Protein AF-A0A9J6ZUQ5-F1 (afdb_monomer_lite)

Organism: NCBI:txid393765

Structure (mmCIF, N/CA/C/O backbone):
data_AF-A0A9J6ZUQ5-F1
#
_entry.id   AF-A0A9J6ZUQ5-F1
#
loop_
_atom_site.group_PDB
_atom_site.id
_atom_site.type_symbol
_atom_site.label_atom_id
_atom_site.label_alt_id
_atom_site.label_comp_id
_atom_site.label_asym_id
_atom_site.label_entity_id
_atom_site.label_seq_id
_atom_site.pdbx_PDB_ins_code
_atom_site.Cartn_x
_atom_site.Cartn_y
_atom_site.Cartn_z
_atom_site.occupancy
_atom_site.B_iso_or_equiv
_atom_site.auth_seq_id
_atom_site.auth_comp_id
_atom_site.auth_asym_id
_atom_site.auth_atom_id
_atom_site.pdbx_PDB_model_num
ATOM 1 N N . MET A 1 1 ? -9.113 -0.325 29.301 1.00 57.12 1 MET A N 1
ATOM 2 C CA . MET A 1 1 ? -7.942 0.042 28.476 1.00 57.12 1 MET A CA 1
ATOM 3 C C . MET A 1 1 ? -8.394 1.149 27.543 1.00 57.12 1 MET A C 1
ATOM 5 O O . MET A 1 1 ? -9.469 1.008 26.981 1.00 57.12 1 MET A O 1
ATOM 9 N N . ASP A 1 2 ? -7.656 2.253 27.446 1.00 79.06 2 ASP A N 1
ATOM 10 C CA . ASP A 1 2 ? -8.056 3.406 26.628 1.00 79.06 2 ASP A CA 1
ATOM 11 C C . ASP A 1 2 ? -8.068 3.012 25.135 1.00 79.06 2 ASP A C 1
ATOM 13 O O . ASP A 1 2 ? -7.076 2.504 24.603 1.00 79.06 2 ASP A O 1
ATOM 17 N N . TYR A 1 3 ? -9.200 3.202 24.454 1.00 72.94 3 TYR A N 1
ATOM 18 C CA . TYR A 1 3 ? -9.407 2.819 23.051 1.00 72.94 3 TYR A CA 1
ATOM 19 C C . TYR A 1 3 ? -8.401 3.480 22.117 1.00 72.94 3 TYR A C 1
ATOM 21 O O . TYR A 1 3 ? -7.955 2.876 21.136 1.00 72.94 3 TYR A O 1
ATOM 29 N N . ARG A 1 4 ? -7.963 4.693 22.457 1.00 77.94 4 ARG A N 1
ATOM 30 C CA . ARG A 1 4 ? -6.915 5.393 21.721 1.00 77.94 4 ARG A CA 1
ATOM 31 C C . ARG A 1 4 ? -5.584 4.645 21.810 1.00 77.94 4 ARG A C 1
ATOM 33 O O . ARG A 1 4 ? -4.860 4.577 20.818 1.00 77.94 4 ARG A O 1
ATOM 40 N N . GLN A 1 5 ? -5.273 4.041 22.958 1.00 79.69 5 GLN A N 1
ATOM 41 C CA . GLN A 1 5 ? -4.059 3.239 23.138 1.00 79.69 5 GLN A CA 1
ATOM 42 C C . GLN A 1 5 ? -4.114 1.949 22.317 1.00 79.69 5 GLN A C 1
ATOM 44 O O . GLN A 1 5 ? -3.142 1.639 21.628 1.00 79.69 5 GLN A O 1
ATOM 49 N N . LEU A 1 6 ? -5.251 1.242 22.321 1.00 79.69 6 LEU A N 1
ATOM 50 C CA . LEU A 1 6 ? -5.433 0.039 21.500 1.00 79.69 6 LEU A CA 1
ATOM 51 C C . LEU A 1 6 ? -5.323 0.357 20.003 1.00 79.69 6 LEU A C 1
ATOM 53 O O . LEU A 1 6 ? -4.631 -0.334 19.265 1.00 79.69 6 LEU A O 1
ATOM 57 N N . SER A 1 7 ? -5.952 1.440 19.558 1.00 80.75 7 SER A N 1
ATOM 58 C CA . SER A 1 7 ? -5.926 1.869 18.155 1.00 80.75 7 SER A CA 1
ATOM 59 C C . SER A 1 7 ? -4.520 2.242 17.703 1.00 80.75 7 SER A C 1
ATOM 61 O O . SER A 1 7 ? -4.062 1.811 16.646 1.00 80.75 7 SER A O 1
ATOM 63 N N . ASN A 1 8 ? -3.795 2.980 18.547 1.00 85.00 8 ASN A N 1
ATOM 64 C CA . ASN A 1 8 ? -2.396 3.298 18.301 1.00 85.00 8 ASN A CA 1
ATOM 65 C C . ASN A 1 8 ? -1.536 2.032 18.217 1.00 85.00 8 ASN A C 1
ATOM 67 O O . ASN A 1 8 ? -0.645 1.964 17.373 1.00 85.00 8 ASN A O 1
ATOM 71 N N . LEU A 1 9 ? -1.801 1.035 19.068 1.00 82.06 9 LEU A N 1
ATOM 72 C CA . LEU A 1 9 ? -1.110 -0.251 19.027 1.00 82.06 9 LEU A CA 1
ATOM 73 C C . LEU A 1 9 ? -1.390 -0.988 17.712 1.00 82.06 9 LEU A C 1
ATOM 75 O O . LEU A 1 9 ? -0.452 -1.442 17.067 1.00 82.06 9 LEU A O 1
ATOM 79 N N . LEU A 1 10 ? -2.650 -1.059 17.278 1.00 84.94 10 LEU A N 1
ATOM 80 C CA . LEU A 1 10 ? -3.020 -1.727 16.029 1.00 84.94 10 LEU A CA 1
ATOM 81 C C . LEU A 1 10 ? -2.378 -1.058 14.806 1.00 84.94 10 LEU A C 1
ATOM 83 O O . LEU A 1 10 ? -1.842 -1.748 13.940 1.00 84.94 10 LEU A O 1
ATOM 87 N N . ILE A 1 11 ? -2.365 0.277 14.748 1.00 86.62 11 ILE A N 1
ATOM 88 C CA . ILE A 1 11 ? -1.716 1.023 13.657 1.00 86.62 11 ILE A CA 1
ATOM 89 C C . ILE A 1 11 ? -0.208 0.760 13.644 1.00 86.62 11 ILE A C 1
ATOM 91 O O . ILE A 1 11 ? 0.363 0.517 12.582 1.00 86.62 11 ILE A O 1
ATOM 95 N N . LYS A 1 12 ? 0.427 0.740 14.820 1.00 85.12 12 LYS A N 1
ATOM 96 C CA . LYS A 1 12 ? 1.842 0.388 14.969 1.00 85.12 12 LYS A CA 1
ATOM 97 C C . LYS A 1 12 ? 2.133 -1.018 14.449 1.00 85.12 12 LYS A C 1
ATOM 99 O O . LYS A 1 12 ? 2.995 -1.185 13.590 1.00 85.12 12 LYS A O 1
ATOM 104 N N . VAL A 1 13 ? 1.393 -2.019 14.924 1.00 86.56 13 VAL A N 1
ATOM 105 C CA . VAL A 1 13 ? 1.557 -3.414 14.484 1.00 86.56 13 VAL A CA 1
ATOM 106 C C . VAL A 1 13 ? 1.387 -3.525 12.969 1.00 86.56 13 VAL A C 1
ATOM 108 O O . VAL A 1 13 ? 2.198 -4.164 12.309 1.00 86.56 13 VAL A O 1
ATOM 111 N N . SER A 1 14 ? 0.406 -2.827 12.401 1.00 85.31 14 SER A N 1
ATOM 112 C CA . SER A 1 14 ? 0.173 -2.806 10.951 1.00 85.31 14 SER A CA 1
ATOM 113 C C . SER A 1 14 ? 1.337 -2.187 10.180 1.00 85.31 14 SER A C 1
ATOM 115 O O . SER A 1 14 ? 1.746 -2.724 9.157 1.00 85.31 14 SER A O 1
ATOM 117 N N . GLY A 1 15 ? 1.916 -1.099 10.697 1.00 88.12 15 GLY A N 1
ATOM 118 C CA . GLY A 1 15 ? 3.122 -0.495 10.135 1.00 88.12 15 GLY A CA 1
ATOM 119 C C . GLY A 1 15 ? 4.305 -1.467 10.105 1.00 88.12 15 GLY A C 1
ATOM 120 O O . GLY A 1 15 ? 4.966 -1.580 9.076 1.00 88.12 15 GLY A O 1
ATOM 121 N N . ILE A 1 16 ? 4.527 -2.229 11.186 1.00 89.38 16 ILE A N 1
ATOM 122 C CA . ILE A 1 16 ? 5.550 -3.293 11.211 1.00 89.38 16 ILE A CA 1
ATOM 123 C C . ILE A 1 16 ? 5.248 -4.358 10.163 1.00 89.38 16 ILE A C 1
ATOM 125 O O . ILE A 1 16 ? 6.143 -4.740 9.416 1.00 89.38 16 ILE A O 1
ATOM 129 N N . VAL A 1 17 ? 4.007 -4.840 10.107 1.00 88.38 17 VAL A N 1
ATOM 130 C CA . VAL A 1 17 ? 3.602 -5.884 9.161 1.00 88.38 17 VAL A CA 1
ATOM 131 C C . VAL A 1 17 ? 3.886 -5.441 7.724 1.00 88.38 17 VAL A C 1
ATOM 133 O O . VAL A 1 17 ? 4.505 -6.195 6.981 1.00 88.38 17 VAL A O 1
ATOM 136 N N . ILE A 1 18 ? 3.543 -4.202 7.357 1.00 86.94 18 ILE A N 1
ATOM 137 C CA . ILE A 1 18 ? 3.852 -3.629 6.035 1.00 86.94 18 ILE A CA 1
ATOM 138 C C . ILE A 1 18 ? 5.361 -3.634 5.759 1.00 86.94 18 ILE A C 1
ATOM 140 O O . ILE A 1 18 ? 5.779 -4.041 4.678 1.00 86.94 18 ILE A O 1
ATOM 144 N N . VAL A 1 19 ? 6.190 -3.232 6.730 1.00 89.81 19 VAL A N 1
ATOM 145 C CA . VAL A 1 19 ? 7.656 -3.260 6.577 1.00 89.81 19 VAL A CA 1
ATOM 146 C C . VAL A 1 19 ? 8.159 -4.688 6.366 1.00 89.81 19 VAL A C 1
ATOM 148 O O . VAL A 1 19 ? 8.978 -4.915 5.479 1.00 89.81 19 VAL A O 1
ATOM 151 N N . VAL A 1 20 ? 7.660 -5.657 7.138 1.00 89.88 20 VAL A N 1
ATOM 152 C CA . VAL A 1 20 ? 8.037 -7.070 6.988 1.00 89.88 20 VAL A CA 1
ATOM 153 C C . VAL A 1 20 ? 7.666 -7.576 5.596 1.00 89.88 20 VAL A C 1
ATOM 155 O O . VAL A 1 20 ? 8.520 -8.152 4.931 1.00 89.88 20 VAL A O 1
ATOM 158 N N . PHE A 1 21 ? 6.445 -7.306 5.126 1.00 86.44 21 PHE A N 1
ATOM 159 C CA . PHE A 1 21 ? 6.005 -7.690 3.781 1.00 86.44 21 PHE A CA 1
ATOM 160 C C . PHE A 1 21 ? 6.847 -7.049 2.675 1.00 86.44 21 PHE A C 1
ATOM 162 O O . PHE A 1 21 ? 7.201 -7.713 1.705 1.00 86.44 21 PHE A O 1
ATOM 169 N N . ALA A 1 22 ? 7.214 -5.777 2.825 1.00 87.69 22 ALA A N 1
ATOM 170 C CA . ALA A 1 22 ? 8.092 -5.112 1.872 1.00 87.69 22 ALA A CA 1
ATOM 171 C C . ALA A 1 22 ? 9.464 -5.798 1.804 1.00 87.69 22 ALA A C 1
ATOM 173 O O . ALA A 1 22 ? 9.970 -6.086 0.723 1.00 87.69 22 ALA A O 1
ATOM 174 N N . VAL A 1 23 ? 10.051 -6.117 2.961 1.00 88.19 23 VAL A N 1
ATOM 175 C CA . VAL A 1 23 ? 11.351 -6.795 3.038 1.00 88.19 23 VAL A CA 1
ATOM 176 C C . VAL A 1 23 ? 11.282 -8.207 2.451 1.00 88.19 23 VAL A C 1
ATOM 178 O O . VAL A 1 23 ? 12.195 -8.613 1.734 1.00 88.19 23 VAL A O 1
ATOM 181 N N . THR A 1 24 ? 10.204 -8.955 2.694 1.00 86.44 24 THR A N 1
ATOM 182 C CA . THR A 1 24 ? 10.045 -10.302 2.125 1.00 86.44 24 THR A CA 1
ATOM 183 C C . THR A 1 24 ? 9.760 -10.294 0.624 1.00 86.44 24 THR A C 1
ATOM 185 O O . THR A 1 24 ? 10.017 -11.305 -0.025 1.00 86.44 24 THR A O 1
ATOM 188 N N . ALA A 1 25 ? 9.301 -9.177 0.048 1.00 84.06 25 ALA A N 1
ATOM 189 C CA . ALA A 1 25 ? 9.116 -9.018 -1.397 1.00 84.06 25 ALA A CA 1
ATOM 190 C C . ALA A 1 25 ? 10.435 -8.783 -2.167 1.00 84.06 25 ALA A C 1
ATOM 192 O O . ALA A 1 25 ? 10.481 -8.999 -3.382 1.00 84.06 25 ALA A O 1
ATOM 193 N N . ILE A 1 26 ? 11.530 -8.407 -1.482 1.00 87.38 26 ILE A N 1
ATOM 194 C CA . ILE A 1 26 ? 12.848 -8.136 -2.098 1.00 87.38 26 ILE A CA 1
ATOM 195 C C . ILE A 1 26 ? 13.298 -9.252 -3.055 1.00 87.38 26 ILE A C 1
ATOM 197 O O . ILE A 1 26 ? 13.640 -8.935 -4.198 1.00 87.38 26 ILE A O 1
ATOM 201 N N . PRO A 1 27 ? 13.310 -10.543 -2.662 1.00 87.44 27 PRO A N 1
ATOM 202 C CA . PRO A 1 27 ? 13.831 -11.600 -3.523 1.00 87.44 27 PRO A CA 1
ATOM 203 C C . PRO A 1 27 ? 13.030 -11.747 -4.820 1.00 87.44 27 PRO A C 1
ATOM 205 O O . PRO A 1 27 ? 13.619 -11.993 -5.870 1.00 87.44 27 PRO A O 1
ATOM 208 N N . GLY A 1 28 ? 11.708 -11.543 -4.771 1.00 82.56 28 GLY A N 1
ATOM 209 C CA . GLY A 1 28 ? 10.840 -11.594 -5.950 1.00 82.56 28 GLY A CA 1
ATOM 210 C C . GLY A 1 28 ? 11.157 -10.483 -6.953 1.00 82.56 28 GLY A C 1
ATOM 211 O O . GLY A 1 28 ? 11.278 -10.743 -8.154 1.00 82.56 28 GLY A O 1
ATOM 212 N N . HIS A 1 29 ? 11.384 -9.263 -6.461 1.00 82.88 29 HIS A N 1
ATOM 213 C CA . HIS A 1 29 ? 11.789 -8.135 -7.302 1.00 82.88 29 HIS A CA 1
ATOM 214 C C . HIS A 1 29 ? 13.193 -8.319 -7.890 1.00 82.88 29 HIS A C 1
ATOM 216 O O . HIS A 1 29 ? 13.388 -8.071 -9.080 1.00 82.88 29 HIS A O 1
ATOM 222 N N . ILE A 1 30 ? 14.157 -8.811 -7.100 1.00 84.94 30 ILE A N 1
ATOM 223 C CA . ILE A 1 30 ? 15.509 -9.120 -7.593 1.00 84.94 30 ILE A CA 1
ATOM 224 C C . ILE A 1 30 ? 15.447 -10.195 -8.681 1.00 84.94 30 ILE A C 1
ATOM 226 O O . ILE A 1 30 ? 16.044 -10.024 -9.742 1.00 84.94 30 ILE A O 1
ATOM 230 N N . ASN A 1 31 ? 14.706 -11.282 -8.450 1.00 81.56 31 ASN A N 1
ATOM 231 C CA . ASN A 1 31 ? 14.588 -12.368 -9.418 1.00 81.56 31 ASN A CA 1
ATOM 232 C C . ASN A 1 31 ? 13.981 -11.886 -10.743 1.00 81.56 31 ASN A C 1
ATOM 234 O O . ASN A 1 31 ? 14.498 -12.204 -11.813 1.00 81.56 31 ASN A O 1
ATOM 238 N N . SER A 1 32 ? 12.923 -11.075 -10.668 1.00 78.62 32 SER A N 1
ATOM 239 C CA . SER A 1 32 ? 12.268 -10.496 -11.846 1.00 78.62 32 SER A CA 1
ATOM 240 C C . SER A 1 32 ? 13.209 -9.577 -12.629 1.00 78.62 32 SER A C 1
ATOM 242 O O . SER A 1 32 ? 13.256 -9.645 -13.854 1.00 78.62 32 SER A O 1
ATOM 244 N N . PHE A 1 33 ? 14.005 -8.760 -11.931 1.00 82.62 33 PHE A N 1
ATOM 245 C CA . PHE A 1 33 ? 14.997 -7.886 -12.556 1.00 82.62 33 PHE A CA 1
ATOM 246 C C . PHE A 1 33 ? 16.100 -8.675 -13.279 1.00 82.62 33 PHE A C 1
ATOM 248 O O . PHE A 1 33 ? 16.430 -8.361 -14.422 1.00 82.62 33 PHE A O 1
ATOM 255 N N . LEU A 1 34 ? 16.633 -9.730 -12.647 1.00 82.62 34 LEU A N 1
ATOM 256 C CA . LEU A 1 34 ? 17.681 -10.572 -13.237 1.00 82.62 34 LEU A CA 1
ATOM 257 C C . LEU A 1 34 ? 17.213 -11.282 -14.517 1.00 82.62 34 LEU A C 1
ATOM 259 O O . LEU A 1 34 ? 17.983 -11.389 -15.468 1.00 82.62 34 LEU A O 1
ATOM 263 N N . HIS A 1 35 ? 15.953 -11.724 -14.574 1.00 79.56 35 HIS A N 1
ATOM 264 C CA . HIS A 1 35 ? 15.398 -12.399 -15.755 1.00 79.56 35 HIS A CA 1
ATOM 265 C C . HIS A 1 35 ? 15.152 -11.460 -16.944 1.00 79.56 35 HIS A C 1
ATOM 267 O O . HIS A 1 35 ? 15.140 -11.919 -18.083 1.00 79.56 35 HIS A O 1
ATOM 273 N N . GLN A 1 36 ? 14.978 -10.157 -16.709 1.00 73.00 36 GLN A N 1
ATOM 274 C CA . GLN A 1 36 ? 14.750 -9.182 -17.781 1.00 73.00 36 GLN A CA 1
ATOM 275 C C . GLN A 1 36 ? 16.043 -8.718 -18.476 1.00 73.00 36 GLN A C 1
ATOM 277 O O . GLN A 1 36 ? 15.964 -7.939 -19.423 1.00 73.00 36 GLN A O 1
ATOM 282 N N . GLY A 1 37 ? 17.228 -9.165 -18.034 1.00 69.31 37 GLY A N 1
ATOM 283 C CA . GLY A 1 37 ? 18.506 -8.818 -18.676 1.00 69.31 37 GLY A CA 1
ATOM 284 C C . GLY A 1 37 ? 18.787 -7.309 -18.721 1.00 69.31 37 GLY A C 1
ATOM 285 O O . GLY A 1 37 ? 19.361 -6.806 -19.684 1.00 69.31 37 GLY A O 1
ATOM 286 N N . GLN A 1 38 ? 18.306 -6.556 -17.726 1.00 65.69 38 GLN A N 1
ATOM 287 C CA . GLN A 1 38 ? 18.393 -5.097 -17.716 1.00 65.69 38 GLN A CA 1
ATOM 288 C C . GLN A 1 38 ? 19.701 -4.612 -17.074 1.00 65.69 38 GLN A C 1
ATOM 290 O O . GLN A 1 38 ? 19.851 -4.637 -15.859 1.00 65.69 38 GLN A O 1
ATOM 295 N N . ASP A 1 39 ? 20.616 -4.060 -17.874 1.00 72.44 39 ASP A N 1
ATOM 296 C CA . ASP A 1 39 ? 21.970 -3.707 -17.400 1.00 72.44 39 ASP A CA 1
ATOM 297 C C . ASP A 1 39 ? 22.104 -2.306 -16.770 1.00 72.44 39 ASP A C 1
ATOM 299 O O . ASP A 1 39 ? 23.199 -1.870 -16.412 1.00 72.44 39 ASP A O 1
ATOM 303 N N . THR A 1 40 ? 21.018 -1.533 -16.650 1.00 82.81 40 THR A N 1
ATOM 304 C CA . THR A 1 40 ? 21.112 -0.126 -16.217 1.00 82.81 40 THR A CA 1
ATOM 305 C C . THR A 1 40 ? 20.738 0.070 -14.749 1.00 82.81 40 THR A C 1
ATOM 307 O O . THR A 1 40 ? 19.621 -0.238 -14.334 1.00 82.81 40 THR A O 1
ATOM 310 N N . LEU A 1 41 ? 21.616 0.729 -13.984 1.00 82.69 41 LEU A N 1
ATOM 311 C CA . LEU A 1 41 ? 21.391 1.080 -12.573 1.00 82.69 41 LEU A CA 1
ATOM 312 C C . LEU A 1 41 ? 20.107 1.901 -12.347 1.00 82.69 41 LEU A C 1
ATOM 314 O O . LEU A 1 41 ? 19.413 1.714 -11.350 1.00 82.69 41 LEU A O 1
ATOM 318 N N . ALA A 1 42 ? 19.742 2.765 -13.299 1.00 82.50 42 ALA A N 1
ATOM 319 C CA . ALA A 1 42 ? 18.488 3.518 -13.247 1.00 82.50 42 ALA A CA 1
ATOM 320 C C . ALA A 1 42 ? 17.246 2.608 -13.301 1.00 82.50 42 ALA A C 1
ATOM 322 O O . ALA A 1 42 ? 16.264 2.873 -12.609 1.00 82.50 42 ALA A O 1
ATOM 323 N N . LYS A 1 43 ? 17.293 1.521 -14.086 1.00 80.06 43 LYS A N 1
ATOM 324 C CA . LYS A 1 43 ? 16.204 0.540 -14.156 1.00 80.06 43 LYS A CA 1
ATOM 325 C C . LYS A 1 43 ? 16.128 -0.259 -12.856 1.00 80.06 43 LYS A C 1
ATOM 327 O O . LYS A 1 43 ? 15.049 -0.363 -12.289 1.00 80.06 43 LYS A O 1
ATOM 332 N N . PHE A 1 44 ? 17.267 -0.700 -12.314 1.00 82.12 44 PHE A N 1
ATOM 333 C CA . PHE A 1 44 ? 17.316 -1.367 -11.006 1.00 82.12 44 PHE A CA 1
ATOM 334 C C . PHE A 1 44 ? 16.692 -0.513 -9.892 1.00 82.12 44 PHE A C 1
ATOM 336 O O . PHE A 1 44 ? 15.857 -0.987 -9.123 1.00 82.12 44 PHE A O 1
ATOM 343 N N . ALA A 1 45 ? 17.041 0.776 -9.837 1.00 85.06 45 ALA A N 1
ATOM 344 C CA . ALA A 1 45 ? 16.472 1.688 -8.853 1.00 85.06 45 ALA A CA 1
ATOM 345 C C . ALA A 1 45 ? 14.947 1.837 -9.004 1.00 85.06 45 ALA A C 1
ATOM 347 O O . ALA A 1 45 ? 14.221 1.853 -8.013 1.00 85.06 45 ALA A O 1
ATOM 348 N N . MET A 1 46 ? 14.443 1.905 -10.234 1.00 81.00 46 MET A N 1
ATOM 349 C CA . MET A 1 46 ? 13.013 2.081 -10.484 1.00 81.00 46 MET A CA 1
ATOM 350 C C . MET A 1 46 ? 12.203 0.796 -10.237 1.00 81.00 46 MET A C 1
ATOM 352 O O . MET A 1 46 ? 11.106 0.871 -9.698 1.00 81.00 46 MET A O 1
ATOM 356 N N . TRP A 1 47 ? 12.754 -0.373 -10.574 1.00 77.62 47 TRP A N 1
ATOM 357 C CA . TRP A 1 47 ? 12.076 -1.673 -10.474 1.00 77.62 47 TRP A CA 1
ATOM 358 C C . TRP A 1 47 ? 12.190 -2.359 -9.119 1.00 77.62 47 TRP A C 1
ATOM 360 O O . TRP A 1 47 ? 11.313 -3.134 -8.752 1.00 77.62 47 TRP A O 1
ATOM 370 N N . VAL A 1 48 ? 13.283 -2.117 -8.396 1.00 81.12 48 VAL A N 1
ATOM 371 C CA . VAL A 1 48 ? 13.565 -2.802 -7.130 1.00 81.12 48 VAL A CA 1
ATOM 372 C C . VAL A 1 48 ? 13.508 -1.813 -5.979 1.00 81.12 48 VAL A C 1
ATOM 374 O O . VAL A 1 48 ? 12.801 -2.040 -5.005 1.00 81.12 48 VAL A O 1
ATOM 377 N N . ILE A 1 49 ? 14.212 -0.684 -6.085 1.00 85.44 49 ILE A N 1
ATOM 378 C CA . ILE A 1 49 ? 14.360 0.238 -4.952 1.00 85.44 49 ILE A CA 1
ATOM 379 C C . ILE A 1 49 ? 13.068 1.023 -4.696 1.00 85.44 49 ILE A C 1
ATOM 381 O O . ILE A 1 49 ? 12.619 1.097 -3.556 1.00 85.44 49 ILE A O 1
ATOM 385 N N . PHE A 1 50 ? 12.445 1.598 -5.725 1.00 83.88 50 PHE A N 1
ATOM 386 C CA . PHE A 1 50 ? 11.230 2.402 -5.561 1.00 83.88 50 PHE A CA 1
ATOM 387 C C . PHE A 1 50 ? 10.041 1.625 -4.958 1.00 83.88 50 PHE A C 1
ATOM 389 O O . PHE A 1 50 ? 9.525 2.072 -3.925 1.00 83.88 50 PHE A O 1
ATOM 396 N N . PRO A 1 51 ? 9.627 0.462 -5.510 1.00 80.50 51 PRO A N 1
ATOM 397 C CA . PRO A 1 51 ? 8.526 -0.312 -4.943 1.00 80.50 51 PRO A CA 1
ATOM 398 C C . PRO A 1 51 ? 8.856 -0.902 -3.572 1.00 80.50 51 PRO A C 1
ATOM 400 O O . PRO A 1 51 ? 7.928 -1.263 -2.864 1.00 80.50 51 PRO A O 1
ATOM 403 N N . LEU A 1 52 ? 10.131 -0.946 -3.164 1.00 85.88 52 LEU A N 1
ATOM 404 C CA . LEU A 1 52 ? 10.541 -1.349 -1.820 1.00 85.88 52 LEU A CA 1
ATOM 405 C C . LEU A 1 52 ? 10.499 -0.196 -0.808 1.00 85.88 52 LEU A C 1
ATOM 407 O O . LEU A 1 52 ? 9.985 -0.340 0.301 1.00 85.88 52 LEU A O 1
ATOM 411 N N . ILE A 1 53 ? 11.060 0.957 -1.177 1.00 88.38 53 ILE A N 1
ATOM 412 C CA . ILE A 1 53 ? 11.230 2.094 -0.268 1.00 88.38 53 ILE A CA 1
ATOM 413 C C . ILE A 1 53 ? 9.880 2.700 0.106 1.00 88.38 53 ILE A C 1
ATOM 415 O O . ILE A 1 53 ? 9.667 3.018 1.276 1.00 88.38 53 ILE A O 1
ATOM 419 N N . ALA A 1 54 ? 8.963 2.852 -0.853 1.00 85.81 54 ALA A N 1
ATOM 420 C CA . ALA A 1 54 ? 7.653 3.444 -0.589 1.00 85.81 54 ALA A CA 1
ATOM 421 C C . ALA A 1 54 ? 6.874 2.705 0.529 1.00 85.81 54 ALA A C 1
ATOM 423 O O . ALA A 1 54 ? 6.496 3.363 1.505 1.00 85.81 54 ALA A O 1
ATOM 424 N N . PRO A 1 55 ? 6.703 1.367 0.482 1.00 83.69 55 PRO A N 1
ATOM 425 C CA . PRO A 1 55 ? 6.164 0.580 1.590 1.00 83.69 55 PRO A CA 1
ATOM 426 C C . PRO A 1 55 ? 6.832 0.806 2.933 1.00 83.69 55 PRO A C 1
ATOM 428 O O . PRO A 1 55 ? 6.160 0.982 3.948 1.00 83.69 55 PRO A O 1
ATOM 431 N N . VAL A 1 56 ? 8.165 0.784 2.940 1.00 89.31 56 VAL A N 1
ATOM 432 C CA . VAL A 1 56 ? 8.946 0.854 4.168 1.00 89.31 56 VAL A CA 1
ATOM 433 C C . VAL A 1 56 ? 8.748 2.219 4.810 1.00 89.31 56 VAL A C 1
ATOM 435 O O . VAL A 1 56 ? 8.484 2.295 6.006 1.00 89.31 56 VAL A O 1
ATOM 438 N N . ILE A 1 57 ? 8.771 3.293 4.016 1.00 92.44 57 ILE A N 1
ATOM 439 C CA . ILE A 1 57 ? 8.473 4.643 4.496 1.00 92.44 57 ILE A CA 1
ATOM 440 C C . ILE A 1 57 ? 7.054 4.706 5.069 1.00 92.44 57 ILE A C 1
ATOM 442 O O . ILE A 1 57 ? 6.879 5.203 6.179 1.00 92.44 57 ILE A O 1
ATOM 446 N N . ILE A 1 58 ? 6.046 4.184 4.363 1.00 89.00 58 ILE A N 1
ATOM 447 C CA . ILE A 1 58 ? 4.652 4.201 4.837 1.00 89.00 58 ILE A CA 1
ATOM 448 C C . ILE A 1 58 ? 4.515 3.435 6.159 1.00 89.00 58 ILE A C 1
ATOM 450 O O . ILE A 1 58 ? 3.957 3.967 7.120 1.00 89.00 58 ILE A O 1
ATOM 454 N N . GLY A 1 59 ? 5.062 2.222 6.246 1.00 90.44 59 GLY A N 1
ATOM 455 C CA . GLY A 1 59 ? 5.015 1.410 7.459 1.00 90.44 59 GLY A CA 1
ATOM 456 C C . GLY A 1 59 ? 5.747 2.062 8.637 1.00 90.44 59 GLY A C 1
ATOM 457 O O . GLY A 1 59 ? 5.221 2.092 9.753 1.00 90.44 59 GLY A O 1
ATOM 458 N N . LEU A 1 60 ? 6.906 2.683 8.391 1.00 92.00 60 LEU A N 1
ATOM 459 C CA . LEU A 1 60 ? 7.645 3.451 9.399 1.00 92.00 60 LEU A CA 1
ATOM 460 C C . LEU A 1 60 ? 6.887 4.706 9.851 1.00 92.00 60 LEU A C 1
ATOM 462 O O . LEU A 1 60 ? 6.898 5.030 11.043 1.00 92.00 60 LEU A O 1
ATOM 466 N N . LEU A 1 61 ? 6.198 5.399 8.940 1.00 91.88 61 LEU A N 1
ATOM 467 C CA . LEU A 1 61 ? 5.343 6.538 9.277 1.00 91.88 61 LEU A CA 1
ATOM 468 C C . LEU A 1 61 ? 4.147 6.102 10.128 1.00 91.88 61 LEU A C 1
ATOM 470 O O . LEU A 1 61 ? 3.837 6.769 11.113 1.00 91.88 61 LEU A O 1
ATOM 474 N N . MET A 1 62 ? 3.513 4.969 9.814 1.00 88.50 62 MET A N 1
ATOM 475 C CA . MET A 1 62 ? 2.437 4.400 10.637 1.00 88.50 62 MET A CA 1
ATOM 476 C C . MET A 1 62 ? 2.929 4.013 12.036 1.00 88.50 62 MET A C 1
ATOM 478 O O . MET A 1 62 ? 2.249 4.276 13.028 1.00 88.50 62 MET A O 1
ATOM 482 N N . TRP A 1 63 ? 4.129 3.436 12.130 1.00 91.88 63 TRP A N 1
ATOM 483 C CA . TRP A 1 63 ? 4.757 3.094 13.406 1.00 91.88 63 TRP A CA 1
ATOM 484 C C . TRP A 1 63 ? 5.092 4.329 14.256 1.00 91.88 63 TRP A C 1
ATOM 486 O O . TRP A 1 63 ? 4.846 4.346 15.466 1.00 91.88 63 TRP A O 1
ATOM 496 N N . SER A 1 64 ? 5.633 5.369 13.619 1.00 92.12 64 SER A N 1
ATOM 497 C CA . SER A 1 64 ? 6.133 6.574 14.294 1.00 92.12 64 SER A CA 1
ATOM 498 C C . SER A 1 64 ? 5.018 7.567 14.633 1.00 92.12 64 SER A C 1
ATOM 500 O O . SER A 1 64 ? 5.067 8.213 15.679 1.00 92.12 64 SER A O 1
ATOM 502 N N . PHE A 1 65 ? 3.980 7.657 13.794 1.00 92.25 65 PHE A N 1
ATOM 503 C CA . PHE A 1 65 ? 2.900 8.644 13.907 1.00 92.25 65 PHE A CA 1
ATOM 504 C C . PHE A 1 65 ? 1.490 8.028 13.973 1.00 92.25 65 PHE A C 1
ATOM 506 O O . PHE A 1 65 ? 0.574 8.521 13.303 1.00 92.25 65 PHE A O 1
ATOM 513 N N . PRO A 1 66 ? 1.239 7.005 14.814 1.00 87.06 66 PRO A N 1
ATOM 514 C CA . PRO A 1 66 ? -0.083 6.390 14.894 1.00 87.06 66 PRO A CA 1
ATOM 515 C C . PRO A 1 66 ? -1.141 7.396 15.356 1.00 87.06 66 PRO A C 1
ATOM 517 O O . PRO A 1 66 ? -2.256 7.394 14.847 1.00 87.06 66 PRO A O 1
ATOM 520 N N . GLY A 1 67 ? -0.774 8.333 16.240 1.00 83.25 67 GLY A N 1
ATOM 521 C CA . GLY A 1 67 ? -1.682 9.355 16.761 1.00 83.25 67 GLY A CA 1
ATOM 522 C C . GLY A 1 67 ? -2.266 10.275 15.685 1.00 83.25 67 GLY A C 1
ATOM 523 O O . GLY A 1 67 ? -3.420 10.677 15.804 1.00 83.25 67 GLY A O 1
ATOM 524 N N . THR A 1 68 ? -1.522 10.571 14.614 1.00 86.00 68 THR A N 1
ATOM 525 C CA . THR A 1 68 ? -2.012 11.395 13.494 1.00 86.00 68 THR A CA 1
ATOM 526 C C . THR A 1 68 ? -3.126 10.683 12.731 1.00 86.00 68 THR A C 1
ATOM 528 O O . THR A 1 68 ? -4.124 11.303 12.367 1.00 86.00 68 THR A O 1
ATOM 531 N N . ILE A 1 69 ? -2.980 9.371 12.529 1.00 81.12 69 ILE A N 1
ATOM 532 C CA . ILE A 1 69 ? -3.976 8.531 11.854 1.00 81.12 69 ILE A CA 1
ATOM 533 C C . ILE A 1 69 ? -5.193 8.361 12.765 1.00 81.12 69 ILE A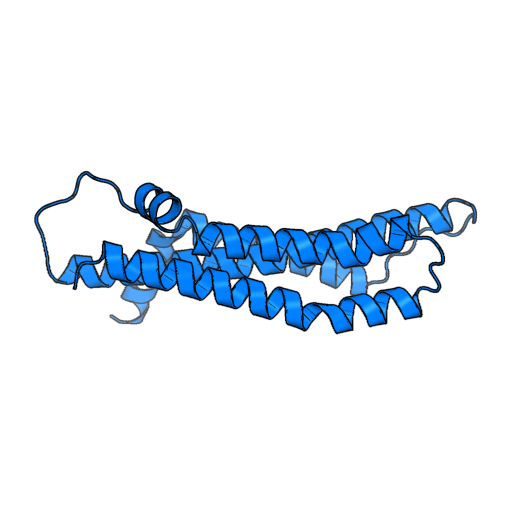 C 1
ATOM 535 O O . ILE A 1 69 ? -6.314 8.655 12.358 1.00 81.12 69 ILE A O 1
ATOM 539 N N . THR A 1 70 ? -4.966 7.988 14.026 1.00 81.25 70 THR A N 1
ATOM 540 C CA . THR A 1 70 ? -6.003 7.835 15.051 1.00 81.25 70 THR A CA 1
ATOM 541 C C . THR A 1 70 ? -6.848 9.106 15.175 1.00 81.25 70 THR A C 1
ATOM 543 O O . THR A 1 70 ? -8.062 9.062 15.014 1.00 81.25 70 THR A O 1
ATOM 546 N N . ASN A 1 71 ? -6.233 10.277 15.348 1.00 81.50 71 ASN A N 1
ATOM 547 C CA . ASN A 1 71 ? -6.967 11.538 15.508 1.00 81.50 71 ASN A CA 1
ATOM 548 C C . ASN A 1 71 ? -7.779 11.958 14.275 1.00 81.50 71 ASN A C 1
ATOM 550 O O . ASN A 1 71 ? -8.693 12.764 14.410 1.00 81.50 71 ASN A O 1
ATOM 554 N N . ARG A 1 72 ? -7.452 11.444 13.085 1.00 79.50 72 ARG A N 1
ATOM 555 C CA . ARG A 1 72 ? -8.228 11.692 11.863 1.00 79.50 72 ARG A CA 1
ATOM 556 C C . ARG A 1 72 ? -9.420 10.740 11.724 1.00 79.50 72 ARG A C 1
ATOM 558 O O . ARG A 1 72 ? -10.368 11.055 11.015 1.00 79.50 72 ARG A O 1
ATOM 565 N N . VAL A 1 73 ? -9.362 9.581 12.382 1.00 69.88 73 VAL A N 1
ATOM 566 C CA . VAL A 1 73 ? -10.419 8.556 12.375 1.00 69.88 73 VAL A CA 1
ATOM 567 C C . VAL A 1 73 ? -11.427 8.769 13.512 1.00 69.88 73 VAL A C 1
ATOM 569 O O . VAL A 1 73 ? -12.619 8.510 13.323 1.00 69.88 73 VAL A O 1
ATOM 572 N N . PHE A 1 74 ? -10.964 9.255 14.667 1.00 68.25 74 PHE A N 1
ATOM 573 C CA . PHE A 1 74 ? -11.797 9.583 15.825 1.00 68.25 74 PHE A CA 1
ATOM 574 C C . PHE A 1 74 ? -12.308 11.029 15.749 1.00 68.25 74 PHE A C 1
ATOM 576 O O . PHE A 1 74 ? -11.531 11.974 15.887 1.00 68.25 74 PHE A O 1
ATOM 583 N N . ASP A 1 75 ? -13.622 11.208 15.588 1.00 63.56 75 ASP A N 1
ATOM 584 C CA . ASP A 1 75 ? -14.267 12.507 15.803 1.00 63.56 75 ASP A CA 1
ATOM 585 C C . ASP A 1 75 ? -14.234 12.842 17.303 1.00 63.56 75 ASP A C 1
ATOM 587 O O . ASP A 1 75 ? -14.707 12.070 18.134 1.00 63.56 75 ASP A O 1
ATOM 591 N N . LYS A 1 76 ? -13.686 14.010 17.661 1.00 59.19 76 LYS A N 1
ATOM 592 C CA . LYS A 1 76 ? -13.535 14.479 19.055 1.00 59.19 76 LYS A CA 1
ATOM 593 C C . LYS A 1 76 ? -14.859 14.728 19.805 1.00 59.19 76 LYS A C 1
ATOM 595 O O . LYS A 1 76 ? -14.815 15.135 20.957 1.00 59.19 76 LYS A O 1
ATOM 600 N N . SER A 1 77 ? -16.020 14.551 19.178 1.00 54.19 77 SER A N 1
ATOM 601 C CA . SER A 1 77 ? -17.307 15.066 19.670 1.00 54.19 77 SER A CA 1
ATOM 602 C C . SER A 1 77 ? -18.170 14.080 20.467 1.00 54.19 77 SER A C 1
ATOM 604 O O . SER A 1 77 ? -19.336 14.381 20.710 1.00 54.19 77 SER A O 1
ATOM 606 N N . ILE A 1 78 ? -17.665 12.907 20.865 1.00 52.34 78 ILE A N 1
ATOM 607 C CA . ILE A 1 78 ? -18.525 11.832 21.394 1.00 52.34 78 ILE A CA 1
ATOM 608 C C . ILE A 1 78 ? -17.973 11.257 22.706 1.00 52.34 78 ILE A C 1
ATOM 610 O O . ILE A 1 78 ? -17.538 10.114 22.780 1.00 52.34 78 ILE A O 1
ATOM 614 N N . GLU A 1 79 ? -18.034 12.048 23.772 1.00 51.69 79 GLU A N 1
ATOM 615 C CA . GLU A 1 79 ? -18.003 11.557 25.155 1.00 51.69 79 GLU A CA 1
ATOM 616 C C . GLU A 1 79 ? -19.465 11.405 25.610 1.00 51.69 79 GLU A C 1
ATOM 618 O O . GLU A 1 79 ? -20.139 12.430 25.683 1.00 51.69 79 GLU A O 1
ATOM 623 N N . SER A 1 80 ? -19.988 10.175 25.821 1.00 51.50 80 SER A N 1
ATOM 624 C CA . SER A 1 80 ? -21.165 9.844 26.693 1.00 51.50 80 SER A CA 1
ATOM 625 C C . SER A 1 80 ? -22.037 8.612 26.317 1.00 51.50 80 SER A C 1
ATOM 627 O O . SER A 1 80 ? -23.248 8.644 26.529 1.00 51.50 80 SER A O 1
ATOM 629 N N . SER A 1 81 ? -21.518 7.480 25.803 1.00 53.34 81 SER A N 1
ATOM 630 C CA . SER A 1 81 ? -22.266 6.186 25.858 1.00 53.34 81 SER A CA 1
ATOM 631 C C . SER A 1 81 ? -21.330 4.967 25.713 1.00 53.34 81 SER A C 1
ATOM 633 O O . SER A 1 81 ? -20.986 4.580 24.599 1.00 53.34 81 SER A O 1
ATOM 635 N N . GLU A 1 82 ? -20.875 4.374 26.822 1.00 62.41 82 GLU A N 1
ATOM 636 C CA . GLU A 1 82 ? -19.491 3.859 26.918 1.00 62.41 82 GLU A CA 1
ATOM 637 C C . GLU A 1 82 ? -19.205 2.354 26.700 1.00 62.41 82 GLU A C 1
ATOM 639 O O . GLU A 1 82 ? -18.031 2.004 26.633 1.00 62.41 82 GLU A O 1
ATOM 644 N N . SER A 1 83 ? -20.175 1.442 26.538 1.00 58.47 83 SER A N 1
ATOM 645 C CA . SER A 1 83 ? -19.837 -0.004 26.438 1.00 58.47 83 SER A CA 1
ATOM 646 C C . SER A 1 83 ? -20.034 -0.632 25.051 1.00 58.47 83 SER A C 1
ATOM 648 O O . SER A 1 83 ? -19.087 -1.187 24.499 1.00 58.47 83 SER A O 1
ATOM 650 N N . ASN A 1 84 ? -21.208 -0.500 24.423 1.00 64.25 84 ASN A N 1
ATOM 651 C CA . ASN A 1 84 ? -21.425 -1.090 23.090 1.00 64.25 84 ASN A CA 1
ATOM 652 C C . ASN A 1 84 ? -20.742 -0.305 21.961 1.00 64.25 84 ASN A C 1
ATOM 654 O O . ASN A 1 84 ? -20.303 -0.902 20.984 1.00 64.25 84 ASN A O 1
ATOM 658 N N . ARG A 1 85 ? -20.582 1.019 22.097 1.00 69.81 85 ARG A N 1
ATOM 659 C CA . ARG A 1 85 ? -19.889 1.839 21.085 1.00 69.81 85 ARG A CA 1
ATOM 660 C C . ARG A 1 85 ? -18.398 1.538 20.990 1.00 69.81 85 ARG A C 1
ATOM 662 O O . ARG A 1 85 ? -17.835 1.595 19.905 1.00 69.81 85 ARG A O 1
ATOM 669 N N . ALA A 1 86 ? -17.784 1.157 22.101 1.00 68.81 86 ALA A N 1
ATOM 670 C CA . ALA A 1 86 ? -16.374 0.813 22.169 1.00 68.81 86 ALA A CA 1
ATOM 671 C C . ALA A 1 86 ? -15.995 -0.352 21.243 1.00 68.81 86 ALA A C 1
ATOM 673 O O . ALA A 1 86 ? -15.018 -0.273 20.500 1.00 68.81 86 ALA A O 1
ATOM 674 N N . ALA A 1 87 ? -16.793 -1.423 21.258 1.00 72.81 87 ALA A N 1
ATOM 675 C CA . ALA A 1 87 ? -16.580 -2.567 20.377 1.00 72.81 87 ALA A CA 1
ATOM 676 C C . ALA A 1 87 ? -16.713 -2.164 18.899 1.00 72.81 87 ALA A C 1
ATOM 678 O O . ALA A 1 87 ? -15.887 -2.548 18.074 1.00 72.81 87 ALA A O 1
ATOM 679 N N . GLU A 1 88 ? -17.699 -1.324 18.575 1.00 77.00 88 GLU A N 1
ATOM 680 C CA . GLU A 1 88 ? -17.924 -0.828 17.213 1.00 77.00 88 GLU A CA 1
ATOM 681 C C . GLU A 1 88 ? -16.783 0.061 16.706 1.00 77.00 88 GLU A C 1
ATOM 683 O O . GLU A 1 88 ? -16.426 0.010 15.528 1.00 77.00 88 GLU A O 1
ATOM 688 N N . GLU A 1 89 ? -16.192 0.876 17.580 1.00 75.19 89 GLU A N 1
ATOM 689 C CA . GLU A 1 89 ? -15.044 1.715 17.241 1.00 75.19 89 GLU A CA 1
ATOM 690 C C . GLU A 1 89 ? -13.789 0.881 16.984 1.00 75.19 89 GLU A C 1
ATOM 692 O O . GLU A 1 89 ? -13.092 1.118 15.996 1.00 75.19 89 GLU A O 1
ATOM 697 N N . ILE A 1 90 ? -13.534 -0.142 17.803 1.00 78.69 90 ILE A N 1
ATOM 698 C CA . ILE A 1 90 ? -12.421 -1.075 17.580 1.00 78.69 90 ILE A CA 1
ATOM 699 C C . ILE A 1 90 ? -12.609 -1.823 16.256 1.00 78.69 90 ILE A C 1
ATOM 701 O O . ILE A 1 90 ? -11.670 -1.900 15.461 1.00 78.69 90 ILE A O 1
ATOM 705 N N . GLU A 1 91 ? -13.818 -2.321 15.974 1.00 78.00 91 GLU A N 1
ATOM 706 C CA . GLU A 1 91 ? -14.136 -2.959 14.691 1.00 78.00 91 GLU A CA 1
ATOM 707 C C . GLU A 1 91 ? -13.911 -1.995 13.520 1.00 78.00 91 GLU A C 1
ATOM 709 O O . GLU A 1 91 ? -13.306 -2.369 12.514 1.00 78.00 91 GLU A O 1
ATOM 714 N N . ARG A 1 92 ? -14.307 -0.724 13.659 1.00 80.06 92 ARG A N 1
ATOM 715 C CA . ARG A 1 92 ? -14.072 0.297 12.628 1.00 80.06 92 ARG A CA 1
ATOM 716 C C . ARG A 1 92 ? -12.600 0.504 12.337 1.00 80.06 92 ARG A C 1
ATOM 718 O O . ARG A 1 92 ? -12.221 0.679 11.179 1.00 80.06 92 ARG A O 1
ATOM 725 N N . ILE A 1 93 ? -11.781 0.500 13.374 1.00 78.38 93 ILE A N 1
ATOM 726 C CA . ILE A 1 93 ? -10.343 0.722 13.261 1.00 78.38 93 ILE A CA 1
ATOM 727 C C . ILE A 1 93 ? -9.681 -0.488 12.630 1.00 78.38 93 ILE A C 1
ATOM 729 O O . ILE A 1 93 ? -8.904 -0.313 11.698 1.00 78.38 93 ILE A O 1
ATOM 733 N N . ALA A 1 94 ? -10.059 -1.698 13.042 1.00 80.56 94 ALA A N 1
ATOM 734 C CA . ALA A 1 94 ? -9.594 -2.928 12.414 1.00 80.56 94 ALA A CA 1
ATOM 735 C C . ALA A 1 94 ? -9.943 -2.973 10.915 1.00 80.56 94 ALA A C 1
ATOM 737 O O . ALA A 1 94 ? -9.071 -3.241 10.093 1.00 80.56 94 ALA A O 1
ATOM 738 N N . VAL A 1 95 ? -11.181 -2.628 10.539 1.00 82.69 95 VAL A N 1
ATOM 739 C CA . VAL A 1 95 ? -11.614 -2.566 9.129 1.00 82.69 95 VAL A CA 1
ATOM 740 C C . VAL A 1 95 ? -10.858 -1.482 8.355 1.00 82.69 95 VAL A C 1
ATOM 742 O O . VAL A 1 95 ? -10.456 -1.701 7.215 1.00 82.69 95 VAL A O 1
ATOM 745 N N . THR A 1 96 ? -10.617 -0.322 8.970 1.00 82.56 96 THR A N 1
ATOM 746 C CA . THR A 1 96 ? -9.845 0.769 8.349 1.00 82.56 96 THR A CA 1
ATOM 747 C C . THR A 1 96 ? -8.395 0.351 8.117 1.00 82.56 96 THR A C 1
ATOM 749 O O . THR A 1 96 ? -7.847 0.581 7.044 1.00 82.56 96 THR A O 1
ATOM 752 N N . ILE A 1 97 ? -7.781 -0.301 9.102 1.00 82.81 97 ILE A N 1
ATOM 753 C CA . ILE A 1 97 ? -6.430 -0.851 9.006 1.00 82.81 97 ILE A CA 1
ATOM 754 C C . ILE A 1 97 ? -6.352 -1.904 7.900 1.00 82.81 97 ILE A C 1
ATOM 756 O O . ILE A 1 97 ? -5.435 -1.861 7.087 1.00 82.81 97 ILE A O 1
ATOM 760 N N . LEU A 1 98 ? -7.330 -2.807 7.827 1.00 84.88 98 LEU A N 1
ATOM 761 C CA . LEU A 1 98 ? -7.400 -3.813 6.773 1.00 84.88 98 LEU A CA 1
ATOM 762 C C . LEU A 1 98 ? -7.490 -3.157 5.388 1.00 84.88 98 LEU A C 1
ATOM 764 O O . LEU A 1 98 ? -6.756 -3.532 4.479 1.00 84.88 98 LEU A O 1
ATOM 768 N N . GLY A 1 99 ? -8.327 -2.126 5.245 1.00 87.12 99 GLY A N 1
ATOM 769 C CA . GLY A 1 99 ? -8.411 -1.334 4.019 1.00 87.12 99 GLY A CA 1
ATOM 770 C C . GLY A 1 99 ? -7.094 -0.640 3.658 1.00 87.12 99 GLY A C 1
ATOM 771 O O . GLY A 1 99 ? -6.721 -0.634 2.489 1.00 87.12 99 GLY A O 1
ATOM 772 N N . LEU A 1 100 ? -6.358 -0.104 4.641 1.00 82.31 100 LEU A N 1
ATOM 773 C CA . LEU A 1 100 ? -5.028 0.484 4.426 1.00 82.31 100 LEU A CA 1
ATOM 774 C C . LEU A 1 100 ? -4.016 -0.554 3.936 1.00 82.31 100 LEU A C 1
ATOM 776 O O . LEU A 1 100 ? -3.265 -0.267 3.010 1.00 82.31 100 LEU A O 1
ATOM 780 N N . ILE A 1 101 ? -4.008 -1.747 4.534 1.00 84.56 101 ILE A N 1
ATOM 781 C CA . ILE A 1 101 ? -3.110 -2.840 4.143 1.00 84.56 101 ILE A CA 1
ATOM 782 C C . ILE A 1 101 ? -3.422 -3.307 2.715 1.00 84.56 101 ILE A C 1
ATOM 784 O O . ILE A 1 101 ? -2.511 -3.442 1.905 1.00 84.56 101 ILE A O 1
ATOM 788 N N . LEU A 1 102 ? -4.701 -3.502 2.379 1.00 85.06 102 LEU A N 1
ATOM 789 C CA . LEU A 1 102 ? -5.109 -3.880 1.022 1.00 85.06 102 LEU A CA 1
ATOM 790 C C . LEU A 1 102 ? -4.752 -2.798 -0.000 1.00 85.06 102 LEU A C 1
ATOM 792 O O . LEU A 1 102 ? -4.229 -3.108 -1.066 1.00 85.06 102 LEU A O 1
ATOM 796 N N . LEU A 1 103 ? -4.989 -1.526 0.336 1.00 88.94 103 LEU A N 1
ATOM 797 C CA . LEU A 1 103 ? -4.642 -0.412 -0.544 1.00 88.94 103 LEU A CA 1
ATOM 798 C C . LEU A 1 103 ? -3.133 -0.362 -0.776 1.00 88.94 103 LEU A C 1
ATOM 800 O O . LEU A 1 103 ? -2.690 -0.087 -1.884 1.00 88.94 103 LEU A O 1
ATOM 804 N N . PHE A 1 104 ? -2.353 -0.630 0.267 1.00 85.62 104 PHE A N 1
ATOM 805 C CA . PHE A 1 104 ? -0.907 -0.686 0.185 1.00 85.62 104 PHE A CA 1
ATOM 806 C C . PHE A 1 104 ? -0.428 -1.751 -0.821 1.00 85.62 104 PHE A C 1
ATOM 808 O O . PHE A 1 104 ? 0.356 -1.415 -1.709 1.00 85.62 104 PHE A O 1
ATOM 815 N N . PHE A 1 105 ? -0.929 -2.988 -0.729 1.00 86.00 105 PHE A N 1
ATOM 816 C CA . PHE A 1 105 ? -0.580 -4.046 -1.685 1.00 86.00 105 PHE A CA 1
ATOM 817 C C . PHE A 1 105 ? -0.972 -3.665 -3.113 1.00 86.00 105 PHE A C 1
ATOM 819 O O . PHE A 1 105 ? -0.126 -3.662 -4.003 1.00 86.00 105 PHE A O 1
ATOM 826 N N . ALA A 1 106 ? -2.206 -3.199 -3.302 1.00 90.00 106 ALA A N 1
ATOM 827 C CA . ALA A 1 106 ? -2.701 -2.831 -4.621 1.00 90.00 106 ALA A CA 1
ATOM 828 C C . ALA A 1 106 ? -1.925 -1.644 -5.239 1.00 90.00 106 ALA A C 1
ATOM 830 O O . ALA A 1 106 ? -1.726 -1.576 -6.450 1.00 90.00 106 ALA A O 1
ATOM 831 N N . LEU A 1 107 ? -1.435 -0.702 -4.424 1.00 87.25 107 LEU A N 1
ATOM 832 C CA . LEU A 1 107 ? -0.559 0.377 -4.894 1.00 87.25 107 LEU A CA 1
ATOM 833 C C . LEU A 1 107 ? 0.844 -0.118 -5.266 1.00 87.25 107 LEU A C 1
ATOM 835 O O . LEU A 1 107 ? 1.437 0.413 -6.207 1.00 87.25 107 LEU A O 1
ATOM 839 N N . SER A 1 108 ? 1.377 -1.108 -4.547 1.00 83.62 108 SER A N 1
ATOM 840 C CA . SER A 1 108 ? 2.656 -1.741 -4.888 1.00 83.62 108 SER A CA 1
ATOM 841 C C . SER A 1 108 ? 2.563 -2.448 -6.242 1.00 83.62 108 SER A C 1
ATOM 843 O O . SER A 1 108 ? 3.386 -2.195 -7.127 1.00 83.62 108 SER A O 1
ATOM 845 N N . ASP A 1 109 ? 1.489 -3.208 -6.455 1.00 86.38 109 ASP A N 1
ATOM 846 C CA . ASP A 1 109 ? 1.220 -3.888 -7.723 1.00 86.38 109 ASP A CA 1
ATOM 847 C C . ASP A 1 109 ? 0.983 -2.891 -8.861 1.00 86.38 109 ASP A C 1
ATOM 849 O O . ASP A 1 109 ? 1.472 -3.076 -9.977 1.00 86.38 109 ASP A O 1
ATOM 853 N N . LEU A 1 110 ? 0.304 -1.772 -8.587 1.00 89.94 110 LEU A N 1
ATOM 854 C CA . LEU A 1 110 ? 0.115 -0.714 -9.578 1.00 89.94 110 LEU A CA 1
ATOM 855 C C . LEU A 1 110 ? 1.451 -0.103 -10.005 1.00 89.94 110 LEU A C 1
ATOM 857 O O . LEU A 1 110 ? 1.662 0.133 -11.194 1.00 89.94 110 LEU A O 1
ATOM 861 N N . ALA A 1 111 ? 2.351 0.150 -9.052 1.00 84.81 111 ALA A N 1
ATOM 862 C CA . ALA A 1 111 ? 3.679 0.676 -9.343 1.00 84.81 111 ALA A CA 1
ATOM 863 C C . ALA A 1 111 ? 4.495 -0.312 -10.191 1.00 84.81 111 ALA A C 1
ATOM 865 O O . ALA A 1 111 ? 5.142 0.105 -11.156 1.00 84.81 111 ALA A O 1
ATOM 866 N N . PHE A 1 112 ? 4.420 -1.609 -9.881 1.00 84.62 112 PHE A N 1
ATOM 867 C CA . PHE A 1 112 ? 5.036 -2.664 -10.685 1.00 84.62 112 PHE A CA 1
ATOM 868 C C . PHE A 1 112 ? 4.478 -2.681 -12.115 1.00 84.62 112 PHE A C 1
ATOM 870 O O . PHE A 1 112 ? 5.239 -2.537 -13.071 1.00 84.62 112 PHE A O 1
ATOM 877 N N . ASN A 1 113 ? 3.153 -2.755 -12.264 1.00 86.62 113 ASN A N 1
ATOM 878 C CA . ASN A 1 113 ? 2.470 -2.791 -13.559 1.00 86.62 113 ASN A CA 1
ATOM 879 C C . ASN A 1 113 ? 2.765 -1.546 -14.408 1.00 86.62 113 ASN A C 1
ATOM 881 O O . ASN A 1 113 ? 3.032 -1.647 -15.605 1.00 86.62 113 ASN A O 1
ATOM 885 N N . PHE A 1 114 ? 2.763 -0.362 -13.791 1.00 87.94 114 PHE A N 1
ATOM 886 C CA . PHE A 1 114 ? 3.101 0.885 -14.473 1.00 87.94 114 PHE A CA 1
ATOM 887 C C . PHE A 1 114 ? 4.542 0.874 -14.990 1.00 87.94 114 PHE A C 1
ATOM 889 O O . PHE A 1 114 ? 4.799 1.224 -16.144 1.00 87.94 114 PHE A O 1
ATOM 896 N N . THR A 1 115 ? 5.478 0.432 -14.150 1.00 81.56 115 THR A N 1
ATOM 897 C CA . THR A 1 115 ? 6.897 0.343 -14.502 1.00 81.56 115 THR A CA 1
ATOM 898 C C . THR A 1 115 ? 7.109 -0.673 -15.630 1.00 81.56 115 THR A C 1
ATOM 900 O O . THR A 1 115 ? 7.782 -0.360 -16.614 1.00 81.56 115 THR A O 1
ATOM 903 N N . TYR A 1 116 ? 6.447 -1.831 -15.558 1.00 83.31 116 TYR A N 1
ATOM 904 C CA . TYR A 1 116 ? 6.443 -2.850 -16.608 1.00 83.31 116 TYR A CA 1
ATOM 905 C C . TYR A 1 116 ? 5.980 -2.293 -17.953 1.00 83.31 116 TYR A C 1
ATOM 907 O O . TYR A 1 116 ? 6.727 -2.324 -18.932 1.00 83.31 116 TYR A O 1
ATOM 915 N N . VAL A 1 117 ? 4.788 -1.695 -17.998 1.00 85.69 117 VAL A N 1
ATOM 916 C CA . VAL A 1 117 ? 4.228 -1.136 -19.236 1.00 85.69 117 VAL A CA 1
ATOM 917 C C . VAL A 1 117 ? 5.123 -0.032 -19.806 1.00 85.69 117 VAL A C 1
ATOM 919 O O . VAL A 1 117 ? 5.309 0.038 -21.023 1.00 85.69 117 VAL A O 1
ATOM 922 N N . TYR A 1 118 ? 5.699 0.822 -18.956 1.00 84.31 118 TYR A N 1
ATOM 923 C CA . TYR A 1 118 ? 6.573 1.908 -19.396 1.00 84.31 118 TYR A CA 1
ATOM 924 C C . TYR A 1 118 ? 7.854 1.394 -20.071 1.00 84.31 118 TYR A C 1
ATOM 926 O O . TYR A 1 118 ? 8.197 1.841 -21.170 1.00 84.31 118 TYR A O 1
ATOM 934 N N . PHE A 1 119 ? 8.557 0.441 -19.452 1.00 79.94 119 PHE A N 1
ATOM 935 C CA . PHE A 1 119 ? 9.814 -0.073 -20.003 1.00 79.94 119 PHE A CA 1
ATOM 936 C C . PHE A 1 119 ? 9.607 -0.976 -21.219 1.00 79.94 119 PHE A C 1
ATOM 938 O O . PHE A 1 119 ? 10.335 -0.811 -22.199 1.00 79.94 119 PHE A O 1
ATOM 945 N N . THR A 1 120 ? 8.580 -1.831 -21.221 1.00 80.50 120 THR A N 1
ATOM 946 C CA . THR A 1 120 ? 8.254 -2.666 -22.387 1.00 80.50 120 THR A CA 1
ATOM 947 C C . THR A 1 120 ? 7.883 -1.807 -23.600 1.00 80.50 120 THR A C 1
ATOM 949 O O . THR A 1 120 ? 8.282 -2.117 -24.721 1.00 80.50 120 THR A O 1
ATOM 952 N N . ASN A 1 121 ? 7.187 -0.679 -23.412 1.00 79.25 121 ASN A N 1
ATOM 953 C CA . ASN A 1 121 ? 6.944 0.266 -24.508 1.00 79.25 121 ASN A CA 1
ATOM 954 C C . ASN A 1 121 ? 8.236 0.920 -25.014 1.00 79.25 121 ASN A C 1
ATOM 956 O O . ASN A 1 121 ? 8.412 1.088 -26.219 1.00 79.25 121 ASN A O 1
ATOM 960 N N . LYS A 1 122 ? 9.156 1.280 -24.111 1.00 78.44 122 LYS A N 1
ATOM 961 C CA . LYS A 1 122 ? 10.415 1.938 -24.481 1.00 78.44 122 LYS A CA 1
ATOM 962 C C . LYS A 1 122 ? 11.361 1.014 -25.253 1.00 78.44 122 LYS A C 1
ATOM 964 O O . LYS A 1 122 ? 12.018 1.476 -26.179 1.00 78.44 122 LYS A O 1
ATOM 969 N N . GLU A 1 123 ? 11.433 -0.264 -24.888 1.00 74.25 123 GLU A N 1
ATOM 970 C CA . GLU A 1 123 ? 12.273 -1.251 -25.584 1.00 74.25 123 GLU A CA 1
ATOM 971 C C . GLU A 1 123 ? 11.720 -1.605 -26.970 1.00 74.25 123 GLU A C 1
ATOM 973 O O . GLU A 1 123 ? 12.488 -1.757 -27.918 1.00 74.25 123 GLU A O 1
ATOM 978 N N . ASN A 1 124 ? 10.393 -1.626 -27.127 1.00 70.62 124 ASN A N 1
ATOM 979 C CA . ASN A 1 124 ? 9.751 -1.908 -28.413 1.00 70.62 124 ASN A CA 1
ATOM 980 C C . ASN A 1 124 ? 9.633 -0.688 -29.341 1.00 70.62 124 ASN A C 1
ATOM 982 O O . ASN A 1 124 ? 9.342 -0.857 -30.519 1.00 70.62 124 ASN A O 1
ATOM 986 N N . ALA A 1 125 ? 9.907 0.534 -28.870 1.00 65.69 125 ALA A N 1
ATOM 987 C CA . ALA A 1 125 ? 9.802 1.752 -29.683 1.00 65.69 125 ALA A CA 1
ATOM 988 C C . ALA A 1 125 ? 10.721 1.774 -30.930 1.00 65.69 125 ALA A C 1
ATOM 990 O O . ALA A 1 125 ? 10.524 2.604 -31.814 1.00 65.69 125 ALA A O 1
ATOM 991 N N . GLY A 1 126 ? 11.715 0.877 -31.014 1.00 65.38 126 GLY A N 1
ATOM 992 C CA . GLY A 1 126 ? 12.603 0.717 -32.174 1.00 65.38 126 GLY A CA 1
ATOM 993 C C . GLY A 1 126 ? 12.229 -0.413 -33.142 1.00 65.38 126 GLY A C 1
ATOM 994 O O . GLY A 1 126 ? 12.822 -0.506 -34.216 1.00 65.38 126 GLY A O 1
ATOM 995 N N . VAL A 1 127 ? 11.265 -1.269 -32.796 1.00 65.25 127 VAL A N 1
ATOM 996 C CA . VAL A 1 127 ? 10.839 -2.407 -33.619 1.00 65.25 127 VAL A CA 1
ATOM 997 C C . VAL A 1 127 ? 9.395 -2.150 -34.043 1.00 65.25 127 VAL A C 1
ATOM 999 O O . VAL A 1 127 ? 8.533 -1.919 -33.205 1.00 65.25 127 VAL A O 1
ATOM 1002 N N . ILE A 1 128 ? 9.102 -2.175 -35.349 1.00 61.91 128 ILE A N 1
ATOM 1003 C CA . ILE A 1 128 ? 7.734 -2.040 -35.893 1.00 61.91 128 ILE A CA 1
ATOM 1004 C C . ILE A 1 128 ? 6.958 -3.348 -35.642 1.00 61.91 128 ILE A C 1
ATOM 1006 O O . ILE A 1 128 ? 6.463 -4.005 -36.553 1.00 61.91 128 ILE A O 1
ATOM 1010 N N . THR A 1 129 ? 6.906 -3.792 -34.395 1.00 60.75 129 THR A N 1
ATOM 1011 C CA . THR A 1 129 ? 6.059 -4.881 -33.934 1.00 60.75 129 THR A CA 1
ATOM 1012 C C . THR A 1 129 ? 4.987 -4.259 -33.061 1.00 60.75 129 THR A C 1
ATOM 1014 O O . THR A 1 129 ? 5.253 -3.443 -32.183 1.00 60.75 129 THR A O 1
ATOM 1017 N N . SER A 1 130 ? 3.730 -4.595 -33.346 1.00 62.09 130 SER A N 1
ATOM 1018 C CA . SER A 1 130 ? 2.595 -4.141 -32.550 1.00 62.09 130 SER A CA 1
ATOM 1019 C C . SER A 1 130 ? 2.843 -4.495 -31.085 1.00 62.09 130 SER A C 1
ATOM 1021 O O . SER A 1 130 ? 2.962 -5.682 -30.770 1.00 62.09 130 SER A O 1
ATOM 1023 N N . PHE A 1 131 ? 2.913 -3.490 -30.213 1.00 66.31 131 PHE A N 1
ATOM 1024 C CA . PHE A 1 131 ? 2.938 -3.676 -28.767 1.00 66.31 131 PHE A CA 1
ATOM 1025 C C . PHE A 1 131 ? 1.775 -4.596 -28.369 1.00 66.31 131 PHE A C 1
ATOM 1027 O O . PHE A 1 131 ? 0.605 -4.252 -28.543 1.00 66.31 131 PHE A O 1
ATOM 1034 N N . ARG A 1 132 ? 2.100 -5.808 -27.916 1.00 74.56 132 ARG A N 1
ATOM 1035 C CA . ARG A 1 132 ? 1.130 -6.811 -27.478 1.00 74.56 132 ARG A CA 1
ATOM 1036 C C . ARG A 1 132 ? 1.379 -7.082 -26.005 1.00 74.56 132 ARG A C 1
ATOM 1038 O O . ARG A 1 132 ? 2.304 -7.807 -25.662 1.00 74.56 132 ARG A O 1
ATOM 1045 N N . ILE A 1 133 ? 0.553 -6.47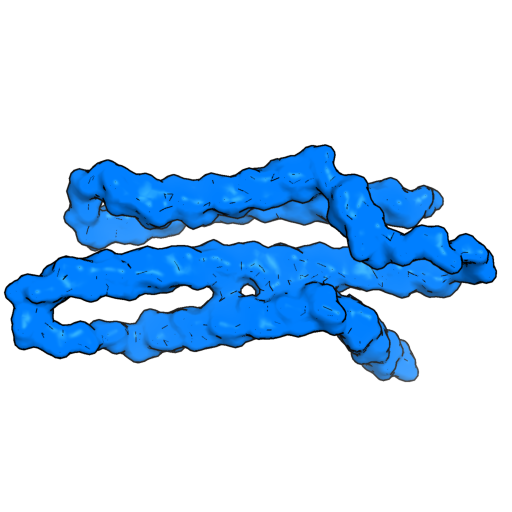7 -25.157 1.00 80.50 133 ILE A N 1
ATOM 1046 C CA . ILE A 1 133 ? 0.420 -6.888 -23.757 1.00 80.50 133 ILE A CA 1
ATOM 1047 C C . ILE A 1 133 ? -0.131 -8.318 -23.765 1.00 80.50 133 ILE A C 1
ATOM 1049 O O . ILE A 1 133 ? -1.096 -8.595 -24.487 1.00 80.50 133 ILE A O 1
ATOM 1053 N N . SER A 1 134 ? 0.482 -9.227 -23.004 1.00 85.69 134 SER A N 1
ATOM 1054 C CA . SER A 1 134 ? -0.062 -10.576 -22.844 1.00 85.69 134 SER A CA 1
ATOM 1055 C C . SER A 1 134 ? -1.456 -10.493 -22.204 1.00 85.69 134 SER A C 1
ATOM 1057 O O . SER A 1 134 ? -1.669 -9.659 -21.322 1.00 85.69 134 SER A O 1
ATOM 1059 N N . PRO A 1 135 ? -2.426 -11.346 -22.580 1.00 84.00 135 PRO A N 1
ATOM 1060 C CA . PRO A 1 135 ? -3.710 -11.412 -21.879 1.00 84.00 135 PRO A CA 1
ATOM 1061 C C . PRO A 1 135 ? -3.566 -11.592 -20.358 1.00 84.00 135 PRO A C 1
ATOM 1063 O O . PRO A 1 135 ? -4.404 -11.103 -19.605 1.00 84.00 135 PRO A O 1
ATOM 1066 N N . GLU A 1 136 ? -2.492 -12.252 -19.917 1.00 85.75 136 GLU A N 1
ATOM 1067 C CA . GLU A 1 136 ? -2.142 -12.428 -18.504 1.00 85.75 136 GLU A CA 1
ATOM 1068 C C . GLU A 1 136 ? -1.799 -11.093 -17.826 1.00 85.75 136 GLU A C 1
ATOM 1070 O O . GLU A 1 136 ? -2.443 -10.727 -16.844 1.00 85.75 136 GLU A O 1
ATOM 1075 N N . ASP A 1 137 ? -0.879 -10.310 -18.399 1.00 87.88 137 ASP A N 1
ATOM 1076 C CA . ASP A 1 137 ? -0.504 -8.982 -17.888 1.00 87.88 137 ASP A CA 1
ATOM 1077 C C . ASP A 1 137 ? -1.712 -8.035 -17.841 1.00 87.88 137 ASP A C 1
ATOM 1079 O O . ASP A 1 137 ? -1.892 -7.267 -16.895 1.00 87.88 137 ASP A O 1
ATOM 1083 N N . TRP A 1 138 ? -2.583 -8.108 -18.854 1.00 89.50 138 TRP A N 1
ATOM 1084 C CA . TRP A 1 138 ? -3.827 -7.341 -18.864 1.00 89.50 138 TRP A CA 1
ATOM 1085 C C . TRP A 1 138 ? -4.754 -7.749 -17.715 1.00 89.50 138 TRP A C 1
ATOM 1087 O O . TRP A 1 138 ? -5.330 -6.888 -17.046 1.00 89.50 138 TRP A O 1
ATOM 1097 N N . GLY A 1 139 ? -4.862 -9.054 -17.454 1.00 90.81 139 GLY A N 1
ATOM 1098 C CA . GLY A 1 139 ? -5.582 -9.594 -16.305 1.00 90.81 139 GLY A 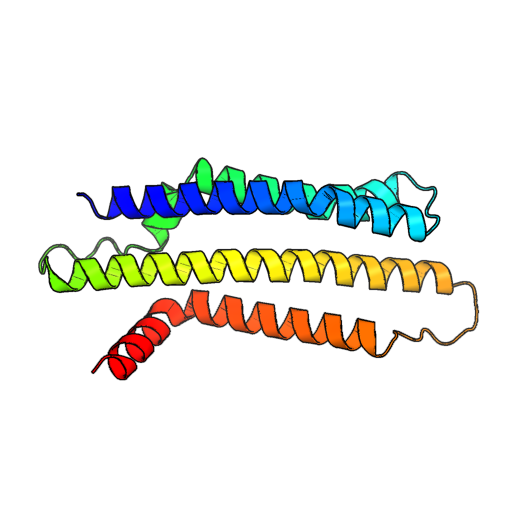CA 1
ATOM 1099 C C . GLY A 1 139 ? -5.038 -9.063 -14.979 1.00 90.81 139 GLY A C 1
ATOM 1100 O O . GLY A 1 139 ? -5.824 -8.614 -14.145 1.00 90.81 139 GLY A O 1
ATOM 1101 N N . HIS A 1 140 ? -3.713 -9.028 -14.814 1.00 89.75 140 HIS A N 1
ATOM 1102 C CA . HIS A 1 140 ? -3.068 -8.468 -13.624 1.00 89.75 140 HIS A CA 1
ATOM 1103 C C . HIS A 1 140 ? -3.379 -6.981 -13.435 1.00 89.75 140 HIS A C 1
ATOM 1105 O O . HIS A 1 140 ? -3.781 -6.582 -12.345 1.00 89.75 140 HIS A O 1
ATOM 1111 N N . ILE A 1 141 ? -3.285 -6.168 -14.493 1.00 91.50 141 ILE A N 1
ATOM 1112 C CA . ILE A 1 141 ? -3.601 -4.732 -14.428 1.00 91.50 141 ILE A CA 1
ATOM 1113 C C . ILE A 1 141 ? -5.056 -4.508 -14.002 1.00 91.50 141 ILE A C 1
ATOM 1115 O O . ILE A 1 141 ? -5.329 -3.703 -13.108 1.00 91.50 141 ILE A O 1
ATOM 1119 N N . VAL A 1 142 ? -6.000 -5.219 -14.626 1.00 93.38 142 VAL A N 1
ATOM 1120 C CA . VAL A 1 142 ? -7.425 -5.119 -14.276 1.00 93.38 142 VAL A CA 1
ATOM 1121 C C . VAL A 1 142 ? -7.658 -5.579 -12.837 1.00 93.38 142 VAL A C 1
ATOM 1123 O O . VAL A 1 142 ? -8.385 -4.910 -12.102 1.00 93.38 142 VAL A O 1
ATOM 1126 N N . GLY A 1 143 ? -7.008 -6.668 -12.417 1.00 92.75 143 GLY A N 1
ATOM 1127 C CA . GLY A 1 143 ? -7.037 -7.164 -11.041 1.00 92.75 143 GLY A CA 1
ATOM 1128 C C . GLY A 1 143 ? -6.608 -6.094 -10.040 1.00 92.75 143 GLY A C 1
ATOM 1129 O O . GLY A 1 143 ? -7.378 -5.757 -9.142 1.00 92.75 143 GLY A O 1
ATOM 1130 N N . THR A 1 144 ? -5.455 -5.463 -10.260 1.00 93.62 144 THR A N 1
ATOM 1131 C CA . THR A 1 144 ? -4.957 -4.372 -9.413 1.00 93.62 144 THR A CA 1
ATOM 1132 C C . THR A 1 144 ? -5.933 -3.192 -9.345 1.00 93.62 144 THR A C 1
ATOM 1134 O O . THR A 1 144 ? -6.162 -2.633 -8.273 1.00 93.62 144 THR A O 1
ATOM 1137 N N . ILE A 1 145 ? -6.562 -2.805 -10.462 1.00 92.94 145 ILE A N 1
ATOM 1138 C CA . ILE A 1 145 ? -7.571 -1.728 -10.470 1.00 92.94 145 ILE A CA 1
ATOM 1139 C C . ILE A 1 145 ? -8.767 -2.096 -9.580 1.00 92.94 145 ILE A C 1
ATOM 1141 O O . ILE A 1 145 ? -9.251 -1.261 -8.809 1.00 92.94 145 ILE A O 1
ATOM 1145 N N . VAL A 1 146 ? -9.237 -3.343 -9.668 1.00 93.62 146 VAL A N 1
ATOM 1146 C CA . VAL A 1 146 ? -10.334 -3.854 -8.836 1.00 93.62 146 VAL A CA 1
ATOM 1147 C C . VAL A 1 146 ? -9.934 -3.878 -7.361 1.00 93.62 146 VAL A C 1
ATOM 1149 O O . VAL A 1 146 ? -10.717 -3.440 -6.517 1.00 93.62 146 VAL A O 1
ATOM 1152 N N . GLU A 1 147 ? -8.719 -4.316 -7.038 1.00 92.69 147 GLU A N 1
ATOM 1153 C CA . GLU A 1 147 ? -8.199 -4.325 -5.668 1.00 92.69 147 GLU A CA 1
ATOM 1154 C C . GLU A 1 147 ? -8.103 -2.919 -5.071 1.00 92.69 147 GLU A C 1
ATOM 1156 O O . GLU A 1 147 ? -8.547 -2.706 -3.941 1.00 92.69 147 GLU A O 1
ATOM 1161 N N . ILE A 1 148 ? -7.620 -1.929 -5.833 1.00 92.81 148 ILE A N 1
ATOM 1162 C CA . ILE A 1 148 ? -7.605 -0.524 -5.399 1.00 92.81 148 ILE A CA 1
ATOM 1163 C C . ILE A 1 148 ? -9.028 -0.039 -5.126 1.00 92.81 148 ILE A C 1
ATOM 1165 O O . ILE A 1 148 ? -9.292 0.554 -4.077 1.00 92.81 148 ILE A O 1
ATOM 1169 N N . ALA A 1 149 ? -9.964 -0.292 -6.045 1.00 93.19 149 ALA A N 1
ATOM 1170 C CA . ALA A 1 149 ? -11.357 0.113 -5.875 1.00 93.19 149 ALA A CA 1
ATOM 1171 C C . ALA A 1 149 ? -11.982 -0.527 -4.624 1.00 93.19 149 ALA A C 1
ATOM 1173 O O . ALA A 1 149 ? -12.697 0.139 -3.866 1.00 93.19 149 ALA A O 1
ATOM 1174 N N . PHE A 1 150 ? -11.676 -1.799 -4.370 1.00 91.62 150 PHE A N 1
ATOM 1175 C CA . PHE A 1 150 ? -12.129 -2.527 -3.193 1.00 91.62 150 PHE A CA 1
ATOM 1176 C C . PHE A 1 150 ? -11.525 -1.961 -1.902 1.00 91.62 150 PHE A C 1
ATOM 1178 O O . PHE A 1 150 ? -12.257 -1.643 -0.961 1.00 91.62 150 PHE A O 1
ATOM 1185 N N . ALA A 1 151 ? -10.212 -1.736 -1.874 1.00 91.44 151 ALA A N 1
ATOM 1186 C CA . ALA A 1 151 ? -9.515 -1.177 -0.724 1.00 91.44 151 ALA A CA 1
ATOM 1187 C C . ALA A 1 151 ? -9.992 0.247 -0.387 1.00 91.44 151 ALA A C 1
ATOM 1189 O O . ALA A 1 151 ? -10.278 0.553 0.775 1.00 91.44 151 ALA A O 1
ATOM 1190 N N . LEU A 1 152 ? -10.175 1.101 -1.401 1.00 89.81 152 LEU A N 1
ATOM 1191 C CA . LEU A 1 152 ? -10.760 2.436 -1.240 1.00 89.81 152 LEU A CA 1
ATOM 1192 C C . LEU A 1 152 ? -12.200 2.366 -0.730 1.00 89.81 152 LEU A C 1
ATOM 1194 O O . LEU A 1 152 ? -12.589 3.158 0.130 1.00 89.81 152 LEU A O 1
ATOM 1198 N N . THR A 1 153 ? -12.990 1.406 -1.214 1.00 88.50 153 THR A N 1
ATOM 1199 C CA . THR A 1 153 ? -14.359 1.197 -0.731 1.00 88.50 153 THR A CA 1
ATOM 1200 C C . THR A 1 153 ? -14.365 0.844 0.755 1.00 88.50 153 THR A C 1
ATOM 1202 O O . THR A 1 153 ? -15.133 1.443 1.509 1.00 88.50 153 THR A O 1
ATOM 1205 N N . ILE A 1 154 ? -13.486 -0.058 1.203 1.00 86.31 154 ILE A N 1
ATOM 1206 C CA . ILE A 1 154 ? -13.343 -0.412 2.624 1.00 86.31 154 ILE A CA 1
ATOM 1207 C C . ILE A 1 154 ? -12.919 0.807 3.455 1.00 86.31 154 ILE A C 1
ATOM 1209 O O . ILE A 1 154 ? -13.508 1.066 4.507 1.00 86.31 154 ILE A O 1
ATOM 1213 N N . LEU A 1 155 ? -11.946 1.584 2.972 1.00 86.00 155 LEU A N 1
ATOM 1214 C CA . LEU A 1 155 ? -11.435 2.770 3.664 1.00 86.00 155 LEU A CA 1
ATOM 1215 C C . LEU A 1 155 ? -12.496 3.860 3.833 1.00 86.00 155 LEU A C 1
ATOM 1217 O O . LEU A 1 155 ? -12.711 4.361 4.939 1.00 86.00 155 LEU A O 1
ATOM 1221 N N . LEU A 1 156 ? -13.181 4.214 2.744 1.00 83.56 156 LEU A N 1
ATOM 1222 C CA . LEU A 1 156 ? -14.156 5.305 2.721 1.00 83.56 156 LEU A CA 1
ATOM 1223 C C . LEU A 1 156 ? -15.491 4.903 3.361 1.00 83.56 156 LEU A C 1
ATOM 1225 O O . LEU A 1 156 ? -16.139 5.725 4.010 1.00 83.56 156 LEU A O 1
ATOM 1229 N N . LYS A 1 157 ? -15.909 3.640 3.206 1.00 86.12 157 LYS A N 1
ATOM 1230 C CA . LYS A 1 157 ? -17.190 3.121 3.712 1.00 86.12 157 LYS A CA 1
ATOM 1231 C C . LYS A 1 157 ? -17.030 2.181 4.906 1.00 86.12 157 LYS A C 1
ATOM 1233 O O . LYS A 1 157 ? -17.898 1.337 5.123 1.00 86.12 157 LYS A O 1
ATOM 1238 N N . SER A 1 158 ? -16.005 2.366 5.741 1.00 78.69 158 SER A N 1
ATOM 1239 C CA . SER A 1 158 ? -15.789 1.546 6.949 1.00 78.69 158 SER A CA 1
ATOM 1240 C C . SER A 1 158 ? -17.039 1.443 7.838 1.00 78.69 158 SER A C 1
ATOM 1242 O O . SER A 1 158 ? -17.367 0.361 8.317 1.00 78.69 158 SER A O 1
ATOM 1244 N N . LYS A 1 159 ? -17.826 2.525 7.964 1.00 73.75 159 LYS A N 1
ATOM 1245 C CA . LYS A 1 159 ? -19.127 2.519 8.671 1.00 73.75 159 LYS A CA 1
ATOM 1246 C C . LYS A 1 159 ? -20.156 1.560 8.045 1.00 73.75 159 LYS A C 1
ATOM 1248 O O . LYS A 1 159 ? -20.889 0.890 8.766 1.00 73.75 159 LYS A O 1
ATOM 1253 N N . GLY A 1 160 ? -20.217 1.494 6.714 1.00 74.88 160 GLY A N 1
ATOM 1254 C CA . GLY A 1 160 ? -21.141 0.623 5.981 1.00 74.88 160 GLY A CA 1
ATOM 1255 C C . GLY A 1 160 ? -20.757 -0.853 6.072 1.00 74.88 160 GLY A C 1
ATOM 1256 O O . GLY A 1 160 ? -21.631 -1.700 6.228 1.00 74.88 160 GLY A O 1
ATOM 1257 N N . VAL A 1 161 ? -19.455 -1.153 6.053 1.00 76.62 161 VAL A N 1
ATOM 1258 C CA . VAL A 1 161 ? -18.934 -2.519 6.224 1.00 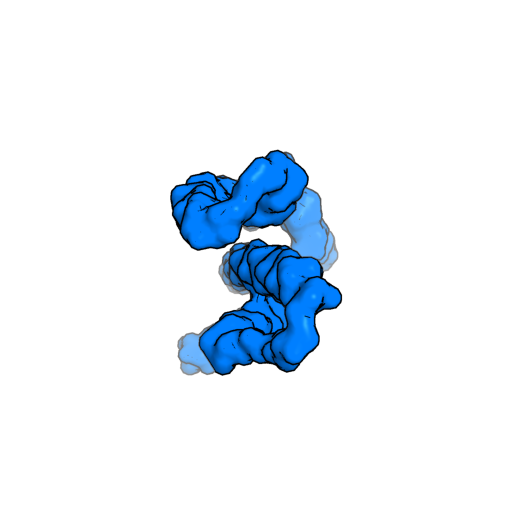76.62 161 VAL A CA 1
ATOM 1259 C C . VAL A 1 161 ? -19.293 -3.071 7.605 1.00 76.62 161 VAL A C 1
ATOM 1261 O O . VAL A 1 161 ? -19.802 -4.182 7.706 1.00 76.62 161 VAL A O 1
ATOM 1264 N N . ILE A 1 162 ? -19.127 -2.275 8.664 1.00 78.38 162 ILE A N 1
ATOM 1265 C CA . ILE A 1 162 ? -19.520 -2.671 10.027 1.00 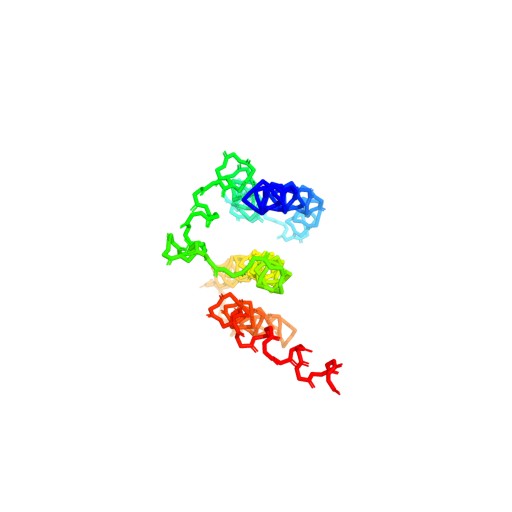78.38 162 ILE A CA 1
ATOM 1266 C C . ILE A 1 162 ? -21.025 -2.940 10.111 1.00 78.38 162 ILE A C 1
ATOM 1268 O O . ILE A 1 162 ? -21.449 -3.918 10.718 1.00 78.38 162 ILE A O 1
ATOM 1272 N N . LEU A 1 163 ? -21.850 -2.097 9.482 1.00 78.06 163 LEU A N 1
ATOM 1273 C CA . LEU A 1 163 ? -23.301 -2.284 9.469 1.00 78.06 163 LEU A CA 1
ATOM 1274 C C . LEU A 1 163 ? -23.710 -3.575 8.740 1.00 78.06 163 LEU A C 1
ATOM 1276 O O . LEU A 1 163 ? -24.628 -4.261 9.184 1.00 78.06 163 LEU A O 1
ATOM 1280 N N . LEU A 1 164 ? -23.005 -3.932 7.664 1.00 77.56 164 LEU A N 1
ATOM 1281 C CA . LEU A 1 164 ? -23.154 -5.217 6.977 1.00 77.56 164 LEU A CA 1
ATOM 1282 C C . LEU A 1 164 ? -22.770 -6.396 7.878 1.00 77.56 164 LEU A C 1
ATOM 1284 O O . LEU A 1 164 ? -23.548 -7.337 8.001 1.00 77.56 164 LEU A O 1
ATOM 1288 N N . ILE A 1 165 ? -21.619 -6.327 8.554 1.00 79.62 165 ILE A N 1
ATOM 1289 C CA . ILE A 1 165 ? -21.160 -7.377 9.479 1.00 79.62 165 ILE A CA 1
ATOM 1290 C C . ILE A 1 165 ? -22.168 -7.579 10.613 1.00 79.62 165 ILE A C 1
ATOM 1292 O O . ILE A 1 165 ? -22.511 -8.713 10.935 1.00 79.62 165 ILE A O 1
ATOM 1296 N N . LYS A 1 166 ? -22.697 -6.494 11.189 1.00 79.50 166 LYS A N 1
ATOM 1297 C CA . LYS A 1 166 ? -23.733 -6.582 12.224 1.00 79.50 166 LYS A CA 1
ATOM 1298 C C . LYS A 1 166 ? -25.014 -7.230 11.712 1.00 79.50 166 LYS A C 1
ATOM 1300 O O . LYS A 1 166 ? -25.575 -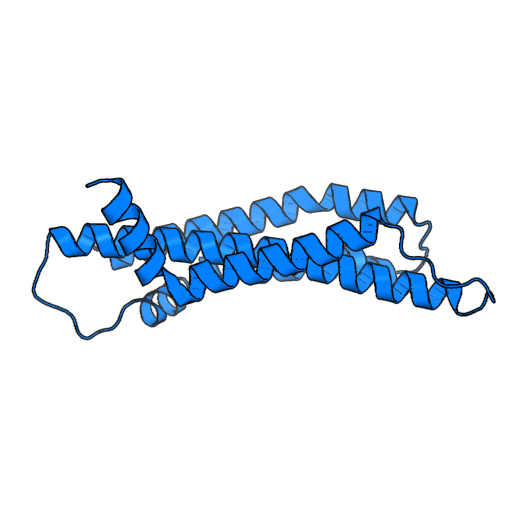8.056 12.418 1.00 79.50 166 LYS A O 1
ATOM 1305 N N . ARG A 1 167 ? -25.456 -6.894 10.493 1.00 83.44 167 ARG A N 1
ATOM 1306 C CA . ARG A 1 167 ? -26.626 -7.534 9.867 1.00 83.44 167 ARG A CA 1
ATOM 1307 C C . ARG A 1 167 ? -26.425 -9.025 9.612 1.00 83.44 167 ARG A C 1
ATOM 1309 O O . ARG A 1 167 ? -27.403 -9.748 9.635 1.00 83.44 167 ARG A O 1
ATOM 1316 N N . LEU A 1 168 ? -25.195 -9.469 9.358 1.00 83.38 168 LEU A N 1
ATOM 1317 C CA . LEU A 1 168 ? -24.875 -10.888 9.166 1.00 83.38 168 LEU A CA 1
ATOM 1318 C C . LEU A 1 168 ? -24.763 -11.671 10.483 1.00 83.38 168 LEU A C 1
ATOM 1320 O O . LEU A 1 168 ? -24.829 -12.894 10.462 1.00 83.38 168 LEU A O 1
ATOM 1324 N N . ARG A 1 169 ? -24.543 -10.984 11.611 1.00 77.06 169 ARG A N 1
ATOM 1325 C CA . ARG A 1 169 ? -24.464 -11.593 12.950 1.00 77.06 169 ARG A CA 1
ATOM 1326 C C . ARG A 1 169 ? -25.805 -11.616 13.695 1.00 77.06 169 ARG A C 1
ATOM 1328 O O . ARG A 1 169 ? -25.877 -12.275 14.729 1.00 77.06 169 ARG A O 1
ATOM 1335 N N . ALA A 1 170 ? -26.795 -10.857 13.225 1.00 66.44 170 ALA A N 1
ATOM 1336 C CA . ALA A 1 170 ? -28.152 -10.799 13.769 1.00 66.44 170 ALA A CA 1
ATOM 1337 C C . ALA A 1 170 ? -29.032 -11.885 13.143 1.00 66.44 170 ALA A C 1
ATOM 1339 O O . ALA A 1 170 ? -29.855 -12.453 13.891 1.00 66.44 170 ALA A O 1
#

pLDDT: mean 80.94, std 9.45, range [51.5, 93.62]

Radius of gyration: 20.27 Å; chains: 1; bounding box: 50×28×64 Å

Sequence (170 aa):
MDYRQLSNLLIKVSGIVIVVFAVTAIPGHINSFLHQGQDTLAKFAMWVIFPLIAPVIIGLLMWSFPGTITNRVFDKSIESSESNRAAEEIERIAVTILGLILLFFALSDLAFNFTYVYFTNKENAGVITSFRISPEDWGHIVGTIVEIAFALTILLKSKGVILLIKRLRA

Secondary structure (DSSP, 8-state):
--HHHHHHHHHHHHHHHHHHHHHHHHHHHHHHHHHTT---HHHHIIIIIHHHHHHHHHHHHHHH-HHHHHHHHS-TT--S--SHHHHHHHHHHHHHHHHHHHHHHHHHHHHHHHHHHHHHHHHHTTS-S-----HHHHHHHHHHHHHHHHHHHHHHTHHHHHHHHHHHH-

Foldseek 3Di:
DDLLVVLLVLLQVLLVVLLVVLVVCQVVQVVVVVVVVDPDPVLCCQRRVVLSVVSNVSSVCSNVPVVVVSPVLDDPPDDDDPDPVSVVSNQLSVLLSVLVSLLSVLVSLLSNLVSVVVVLCVVCVPPPDPDDDPPVSVVSNVVSVVSNVVSVCSNVVSVVVSVVVVVVVD